Protein AF-X1QUN8-F1 (afdb_monomer_lite)

Structure (mmCIF, N/CA/C/O backbone):
data_AF-X1QUN8-F1
#
_entry.id   AF-X1QUN8-F1
#
loop_
_atom_site.group_PDB
_atom_site.id
_atom_site.type_symbol
_atom_site.label_atom_id
_atom_site.label_alt_id
_atom_site.label_comp_id
_atom_site.label_asym_id
_atom_site.label_entity_id
_atom_site.label_seq_id
_atom_site.pdbx_PDB_ins_code
_atom_site.Cartn_x
_atom_site.Cartn_y
_atom_site.Cartn_z
_atom_site.occupancy
_atom_site.B_iso_or_equiv
_atom_site.auth_seq_id
_atom_site.auth_comp_id
_atom_site.auth_asym_id
_atom_site.auth_atom_id
_atom_site.pdbx_PDB_model_num
ATOM 1 N N . HIS A 1 1 ? 10.807 -10.962 -7.690 1.00 54.06 1 HIS A N 1
ATOM 2 C CA . HIS A 1 1 ? 10.479 -10.499 -6.332 1.00 54.06 1 HIS A CA 1
ATOM 3 C C . HIS A 1 1 ? 9.315 -9.531 -6.448 1.00 54.06 1 HIS A C 1
ATOM 5 O O . HIS A 1 1 ? 9.472 -8.532 -7.127 1.00 54.06 1 HIS A O 1
ATOM 11 N N . GLY A 1 2 ? 8.151 -9.882 -5.892 1.00 76.56 2 GLY A N 1
ATOM 12 C CA . GLY A 1 2 ? 6.884 -9.147 -6.034 1.00 76.56 2 GLY A CA 1
ATOM 13 C C . GLY A 1 2 ? 6.165 -9.000 -4.693 1.00 76.56 2 GLY A C 1
ATOM 14 O O . GLY A 1 2 ? 4.963 -9.212 -4.599 1.00 76.56 2 GLY A O 1
ATOM 15 N N . ARG A 1 3 ? 6.915 -8.695 -3.631 1.00 85.12 3 ARG A N 1
ATOM 16 C CA . ARG A 1 3 ? 6.362 -8.540 -2.284 1.00 85.12 3 ARG A CA 1
ATOM 17 C C . ARG A 1 3 ? 6.196 -7.057 -1.974 1.00 85.12 3 ARG A C 1
ATOM 19 O O . ARG A 1 3 ? 7.188 -6.336 -1.917 1.00 85.12 3 ARG A O 1
ATOM 26 N N . ILE A 1 4 ? 4.956 -6.628 -1.766 1.00 90.62 4 ILE A N 1
ATOM 27 C CA . ILE A 1 4 ? 4.625 -5.260 -1.365 1.00 90.62 4 ILE A CA 1
ATOM 28 C C . ILE A 1 4 ? 4.782 -5.089 0.152 1.00 90.62 4 ILE A C 1
ATOM 30 O O . ILE A 1 4 ? 4.478 -6.004 0.925 1.00 90.62 4 ILE A O 1
ATOM 34 N N . ARG A 1 5 ? 5.304 -3.935 0.577 1.00 92.62 5 ARG A N 1
ATOM 35 C CA . ARG A 1 5 ? 5.399 -3.558 1.994 1.00 92.62 5 ARG A CA 1
ATOM 36 C C . ARG A 1 5 ? 4.111 -2.855 2.422 1.00 92.62 5 ARG A C 1
ATOM 38 O O . ARG A 1 5 ? 3.531 -2.104 1.650 1.00 92.62 5 ARG A O 1
ATOM 45 N N . GLY A 1 6 ? 3.658 -3.130 3.640 1.00 94.31 6 GLY A N 1
ATOM 46 C CA . GLY A 1 6 ? 2.429 -2.568 4.193 1.00 94.31 6 GLY A CA 1
ATOM 47 C C . GLY A 1 6 ? 2.217 -2.976 5.649 1.00 94.31 6 GLY A C 1
ATOM 48 O O . GLY A 1 6 ? 2.989 -3.763 6.203 1.00 94.31 6 GLY A O 1
ATOM 49 N N . GLN A 1 7 ? 1.164 -2.441 6.260 1.00 96.88 7 GLN A N 1
ATOM 50 C CA . GLN A 1 7 ? 0.809 -2.640 7.661 1.00 96.88 7 GLN A CA 1
ATOM 51 C C . GLN A 1 7 ? -0.566 -3.298 7.784 1.00 96.88 7 GLN A C 1
ATOM 53 O O . GLN A 1 7 ? -1.548 -2.860 7.189 1.00 96.88 7 GLN A O 1
ATOM 58 N N . LYS A 1 8 ? -0.665 -4.337 8.613 1.00 96.38 8 LYS A N 1
ATOM 59 C CA . LYS A 1 8 ? -1.951 -4.954 8.946 1.00 96.38 8 LYS A CA 1
ATOM 60 C C . LYS A 1 8 ? -2.677 -4.112 10.002 1.00 96.38 8 LYS A C 1
ATOM 62 O O . LYS A 1 8 ? -2.160 -3.925 11.099 1.00 96.38 8 LYS A O 1
ATOM 67 N N . LEU A 1 9 ? -3.876 -3.639 9.675 1.00 95.62 9 LEU A N 1
ATOM 68 C CA . LEU A 1 9 ? -4.779 -2.886 10.548 1.00 95.62 9 LEU A CA 1
ATOM 69 C C . LEU A 1 9 ? -6.027 -3.738 10.814 1.00 95.62 9 LEU A C 1
ATOM 71 O O . LEU A 1 9 ? -7.019 -3.690 10.086 1.00 95.62 9 LEU A O 1
ATOM 75 N N . GLY A 1 10 ? -5.954 -4.600 11.830 1.00 94.94 10 GLY A N 1
ATOM 76 C CA . GLY A 1 10 ? -7.002 -5.586 12.102 1.00 94.94 10 GLY A CA 1
ATOM 77 C C . GLY A 1 10 ? -7.167 -6.574 10.940 1.00 94.94 10 GLY A C 1
ATOM 78 O O . GLY A 1 10 ? -6.285 -7.401 10.696 1.00 94.94 10 GLY A O 1
ATOM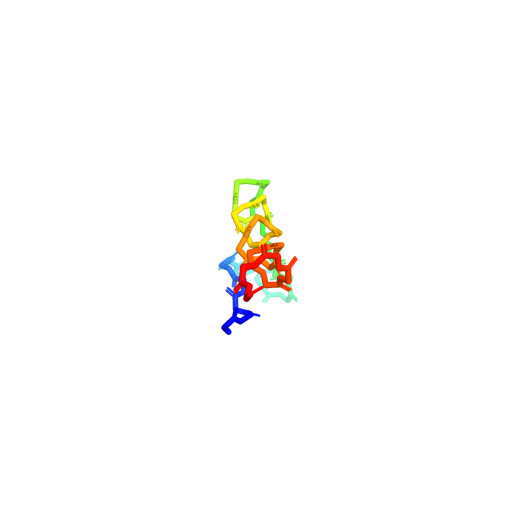 79 N N . LYS A 1 11 ? -8.301 -6.494 10.230 1.00 96.19 11 LYS A N 1
ATOM 80 C CA . LYS A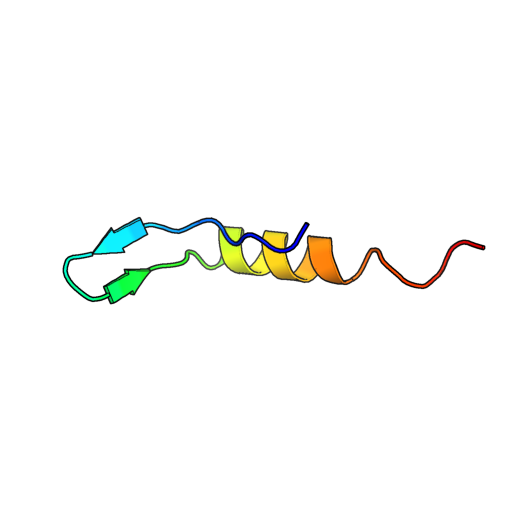 1 11 ? -8.588 -7.299 9.024 1.00 96.19 11 LYS A CA 1
ATOM 81 C C . LYS A 1 11 ? -8.182 -6.611 7.713 1.00 96.19 11 LYS A C 1
ATOM 83 O O . LYS A 1 11 ? -8.223 -7.252 6.669 1.00 96.19 11 LYS A O 1
ATOM 88 N N . LEU A 1 12 ? -7.796 -5.337 7.760 1.00 95.31 12 LEU A N 1
ATOM 89 C CA . LEU A 1 12 ? -7.344 -4.573 6.599 1.00 95.31 12 LEU A CA 1
ATOM 90 C C . LEU A 1 12 ? -5.822 -4.666 6.462 1.00 95.31 12 LEU A C 1
ATOM 92 O O . LEU A 1 12 ? -5.100 -4.772 7.454 1.00 95.31 12 LEU A O 1
ATOM 96 N N . PHE A 1 13 ? -5.326 -4.601 5.230 1.00 95.44 13 PHE A N 1
ATOM 97 C CA . PHE A 1 13 ? -3.903 -4.455 4.940 1.00 95.44 13 PHE A CA 1
ATOM 98 C C . PHE A 1 13 ? -3.692 -3.106 4.258 1.00 95.44 13 PHE A C 1
ATOM 100 O O . PHE A 1 13 ? -4.083 -2.912 3.111 1.00 95.44 13 PHE A O 1
ATOM 107 N N . TYR A 1 14 ? -3.138 -2.159 5.005 1.00 95.75 14 TYR A N 1
ATOM 108 C CA . TYR A 1 14 ? -2.854 -0.813 4.538 1.00 95.75 14 TYR A CA 1
ATOM 109 C C . TYR A 1 14 ? -1.498 -0.769 3.837 1.00 95.75 14 TYR A C 1
ATOM 111 O O . TYR A 1 14 ? -0.514 -1.332 4.317 1.00 95.75 14 TYR A O 1
ATOM 119 N N . VAL A 1 15 ? -1.443 -0.054 2.721 1.00 96.75 15 VAL A N 1
ATOM 120 C CA . VAL A 1 15 ? -0.222 0.201 1.959 1.00 96.75 15 VAL A CA 1
ATOM 121 C C . VAL A 1 15 ? -0.117 1.706 1.763 1.00 96.75 15 VAL A C 1
ATOM 123 O O . VAL A 1 15 ? -1.087 2.343 1.356 1.00 96.75 15 VAL A O 1
ATOM 126 N N . SER A 1 16 ? 1.048 2.281 2.067 1.00 96.25 16 SER A N 1
ATOM 127 C CA . SER A 1 16 ? 1.275 3.706 1.839 1.00 96.25 16 SER A CA 1
ATOM 128 C C . SER A 1 16 ? 1.447 3.999 0.346 1.00 96.25 16 SER A C 1
ATOM 130 O O . SER A 1 16 ? 1.916 3.151 -0.415 1.00 96.25 16 SER A O 1
ATOM 132 N N . ASN A 1 17 ? 1.136 5.226 -0.082 1.00 95.75 17 ASN A N 1
ATOM 133 C CA . ASN A 1 17 ? 1.384 5.647 -1.467 1.00 95.75 17 ASN A CA 1
ATOM 134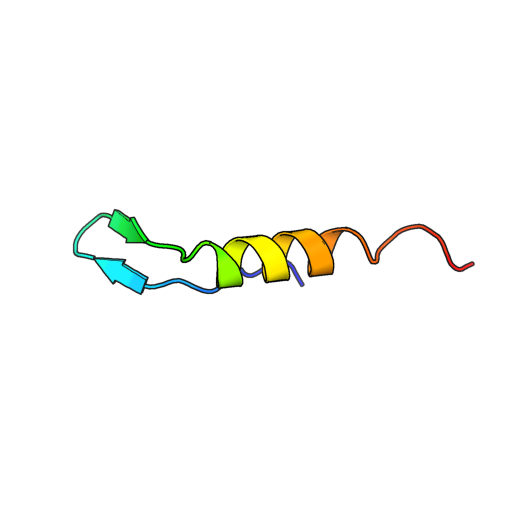 C C . ASN A 1 17 ? 2.860 5.486 -1.872 1.00 95.75 17 ASN A C 1
ATOM 136 O O . ASN A 1 17 ? 3.153 5.123 -3.009 1.00 95.75 17 ASN A O 1
ATOM 140 N N . THR A 1 18 ? 3.791 5.709 -0.941 1.00 95.00 18 THR A N 1
ATOM 141 C CA . THR A 1 18 ? 5.229 5.530 -1.173 1.00 95.00 18 THR A CA 1
ATOM 142 C C . THR A 1 18 ? 5.581 4.063 -1.415 1.00 95.00 18 THR A C 1
ATOM 144 O O . THR A 1 18 ? 6.254 3.755 -2.397 1.00 95.00 18 THR A O 1
ATOM 147 N N . ASP A 1 19 ? 5.102 3.150 -0.565 1.00 93.88 19 ASP A N 1
ATOM 148 C CA . ASP A 1 19 ? 5.364 1.711 -0.711 1.00 93.88 19 ASP A CA 1
ATOM 149 C C . ASP A 1 19 ? 4.730 1.144 -1.985 1.00 93.88 19 ASP A C 1
ATOM 151 O O . ASP A 1 19 ? 5.336 0.309 -2.661 1.00 93.88 19 ASP A O 1
ATOM 155 N N . LEU A 1 20 ? 3.534 1.627 -2.339 1.00 93.12 20 LEU A N 1
ATOM 156 C CA . LEU A 1 20 ? 2.866 1.265 -3.585 1.00 93.12 20 LEU A CA 1
ATOM 157 C C . LEU A 1 20 ? 3.683 1.714 -4.799 1.00 93.12 20 LEU A C 1
ATOM 159 O O . LEU A 1 20 ? 3.9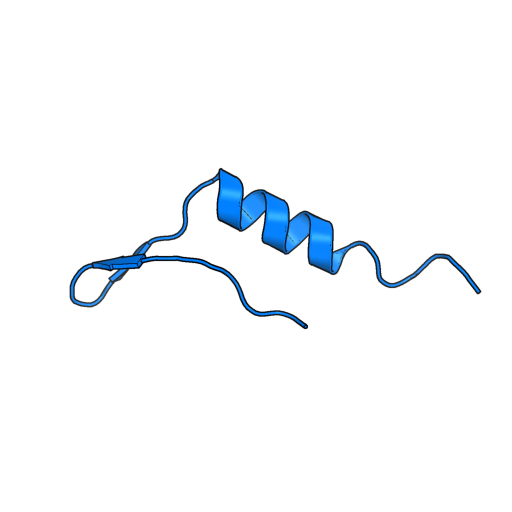22 0.914 -5.701 1.00 93.12 20 LEU A O 1
ATOM 163 N N . ARG A 1 21 ? 4.161 2.963 -4.806 1.00 93.00 21 ARG A N 1
ATOM 164 C CA . ARG A 1 21 ? 4.992 3.494 -5.893 1.00 93.00 21 ARG A CA 1
ATOM 165 C C . ARG A 1 21 ? 6.283 2.694 -6.061 1.00 93.00 21 ARG A C 1
ATOM 167 O O . ARG A 1 21 ? 6.572 2.248 -7.163 1.00 93.00 21 ARG A O 1
ATOM 174 N N . ILE A 1 22 ? 6.999 2.423 -4.968 1.00 91.56 22 ILE A N 1
ATOM 175 C CA . ILE A 1 22 ? 8.221 1.600 -4.990 1.00 91.56 22 ILE A CA 1
ATOM 176 C C . ILE A 1 22 ? 7.934 0.204 -5.549 1.00 91.56 22 ILE A C 1
ATOM 178 O O . ILE A 1 22 ? 8.721 -0.325 -6.333 1.00 91.56 22 ILE A O 1
ATOM 182 N N . PHE A 1 23 ? 6.817 -0.407 -5.150 1.00 90.81 23 PHE A N 1
ATOM 183 C CA . PHE A 1 23 ? 6.432 -1.724 -5.638 1.00 90.81 23 PHE A CA 1
ATOM 184 C C . PHE A 1 23 ? 6.199 -1.723 -7.154 1.00 90.81 23 PHE A C 1
ATOM 186 O O . PHE A 1 23 ? 6.763 -2.568 -7.853 1.00 90.81 23 PHE A O 1
ATOM 193 N N . LEU A 1 24 ? 5.439 -0.754 -7.664 1.00 89.75 24 LEU A N 1
ATOM 194 C CA . LEU A 1 24 ? 5.165 -0.613 -9.095 1.00 89.75 24 LEU A CA 1
ATOM 195 C C . LEU A 1 24 ? 6.450 -0.335 -9.891 1.00 89.75 24 LEU A C 1
ATOM 197 O O . LEU A 1 24 ? 6.710 -1.016 -10.883 1.00 89.75 24 LEU A O 1
ATOM 201 N N . ASP A 1 25 ? 7.302 0.562 -9.392 1.00 88.88 25 ASP A N 1
ATOM 202 C CA . ASP A 1 25 ? 8.597 0.904 -9.997 1.00 88.88 25 ASP A CA 1
ATOM 203 C C . ASP A 1 25 ? 9.584 -0.283 -9.977 1.00 88.88 25 ASP A C 1
ATOM 205 O O . ASP A 1 25 ? 10.468 -0.404 -10.827 1.00 88.88 25 ASP A O 1
ATOM 209 N N . SER A 1 26 ? 9.453 -1.193 -9.005 1.00 83.38 26 SER A N 1
ATOM 210 C CA . SER A 1 26 ? 10.257 -2.421 -8.936 1.00 83.38 26 SER A CA 1
ATOM 211 C C . SER A 1 26 ? 9.778 -3.515 -9.898 1.00 83.38 26 SER A C 1
ATOM 213 O O . SER A 1 26 ? 10.568 -4.379 -10.286 1.00 83.38 26 SER A O 1
ATOM 215 N N . GLY A 1 27 ? 8.500 -3.477 -10.291 1.00 72.50 27 GLY A N 1
ATOM 216 C CA . GLY A 1 27 ? 7.892 -4.402 -11.248 1.00 72.50 27 GLY A CA 1
ATOM 217 C C . GLY A 1 27 ? 8.185 -4.045 -12.706 1.00 72.50 27 GLY A C 1
ATOM 218 O O . GLY A 1 27 ? 8.319 -4.943 -13.532 1.00 72.5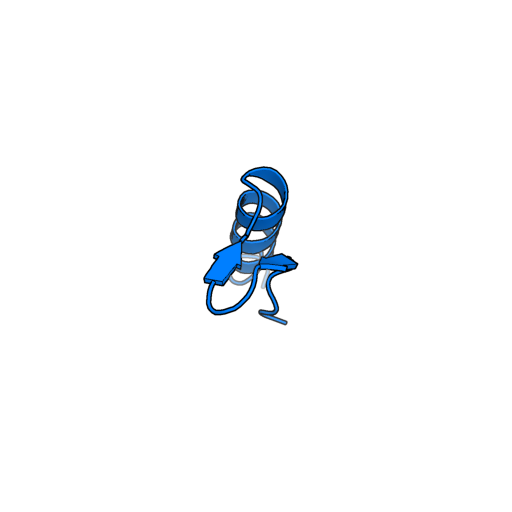0 27 GLY A O 1
ATOM 219 N N . THR A 1 28 ? 8.360 -2.759 -13.015 1.00 61.19 28 THR A N 1
ATOM 220 C CA . THR A 1 28 ? 8.643 -2.256 -14.372 1.00 61.19 28 THR A CA 1
ATOM 221 C C . THR A 1 28 ? 10.100 -2.420 -14.812 1.00 61.19 28 THR A C 1
ATOM 223 O O . THR A 1 28 ? 10.397 -2.296 -15.994 1.00 61.19 28 THR A O 1
ATOM 226 N N . LYS A 1 29 ? 11.026 -2.786 -13.913 1.00 60.53 29 LYS A N 1
ATOM 227 C CA . LYS A 1 29 ? 12.440 -3.066 -14.251 1.00 60.53 29 LYS A CA 1
ATOM 228 C C . LYS A 1 29 ? 12.690 -4.444 -14.887 1.00 60.53 29 LYS A C 1
ATOM 230 O O . LYS A 1 29 ? 13.821 -4.926 -14.887 1.00 60.53 29 LYS A O 1
ATOM 235 N N . LYS A 1 30 ? 11.660 -5.108 -15.413 1.00 59.78 30 LYS A N 1
ATOM 236 C CA . LYS A 1 30 ? 11.793 -6.391 -16.113 1.00 59.78 30 LYS A CA 1
ATOM 237 C C . LYS A 1 30 ? 11.077 -6.361 -17.456 1.00 59.78 30 LYS A C 1
ATOM 239 O O . LYS A 1 30 ? 9.984 -6.891 -17.552 1.00 59.78 30 LYS A O 1
ATOM 244 N N . GLU A 1 31 ? 11.719 -5.747 -18.442 1.00 55.19 31 GLU A N 1
ATOM 245 C CA . GLU A 1 31 ? 11.733 -6.119 -19.870 1.00 55.19 31 GLU A CA 1
ATOM 246 C C . GLU A 1 31 ? 12.302 -4.926 -20.645 1.00 55.19 31 GLU A C 1
ATOM 248 O O . GLU A 1 31 ? 11.596 -3.965 -20.924 1.00 55.19 31 GLU A O 1
ATOM 253 N N . GLY A 1 32 ? 13.608 -4.939 -20.927 1.00 55.78 32 GLY A N 1
ATOM 254 C CA . GLY A 1 32 ? 14.224 -3.849 -21.689 1.00 55.78 32 GLY A CA 1
ATOM 255 C C . GLY A 1 32 ? 15.750 -3.792 -21.733 1.00 55.78 32 GLY A C 1
ATOM 256 O O . GLY A 1 32 ? 16.260 -2.871 -22.345 1.00 55.78 32 GLY A O 1
ATOM 257 N N . ASP A 1 33 ? 16.471 -4.740 -21.127 1.00 51.38 33 ASP A N 1
ATOM 258 C CA . ASP A 1 33 ? 17.920 -4.892 -21.326 1.00 51.38 33 ASP A CA 1
ATOM 259 C C . ASP A 1 33 ? 18.238 -6.377 -21.560 1.00 51.38 33 ASP A C 1
ATOM 261 O O . ASP A 1 33 ? 18.401 -7.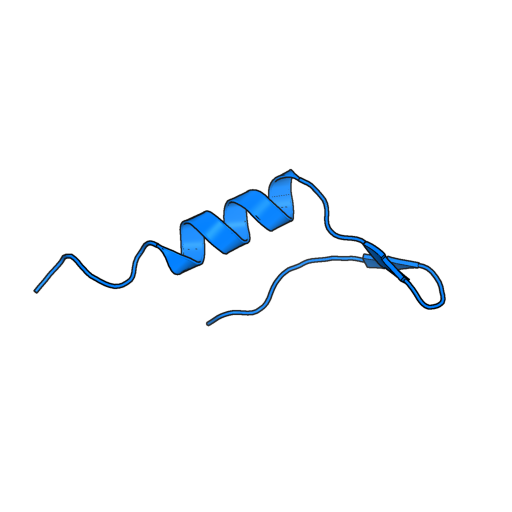167 -20.623 1.00 51.38 33 ASP A O 1
ATOM 265 N N . LYS A 1 34 ? 18.247 -6.766 -22.834 1.00 48.56 34 LYS A N 1
ATOM 266 C CA . LYS A 1 34 ? 18.964 -7.921 -23.380 1.00 48.56 34 LYS A CA 1
ATOM 267 C C . LYS A 1 34 ? 19.477 -7.550 -24.759 1.00 48.56 34 LYS A C 1
ATOM 269 O O . LYS A 1 34 ? 18.681 -6.952 -25.515 1.00 48.56 34 LYS A O 1
#

Organism: NCBI:txid412755

pLDDT: mean 83.32, std 16.28, range [48.56, 96.88]

Radius of gyration: 12.45 Å; chains: 1; bounding box: 28×16×36 Å

Sequence (34 aa):
HGRIRGQKLGKLFYVSNTDLRIFLDSGTKKEGDK

Secondary structure (DSSP, 8-state):
--PPP-EEETTEEE--HHHHHHHHHHHTTSSS--

Foldseek 3Di:
DQDFDFDDDPPDTGHDPVSVVVNVVVVVPPDDDD